Protein AF-A0AAV1EIJ4-F1 (afdb_monomer_lite)

Organism: Xyrichtys novacula (NCBI:txid13765)

Foldseek 3Di:
DDDDDDDDDDDDDPDDPPPPPDDPPPPPPPPPPPPPDPPPDPPVPPDDPDDDDLVLLVQLQVVVVVPDDLVVSCVVSVHDSVNSVCSNVVCVPPVDSDDPDDDDPDDPDDPVVVVVVVVVVVVVD

Secondary structure (DSSP, 8-state):
---------------SSSSSS-SSS--SSSSSS-----------------PPPHHHHHHHHHHHHTT--HHHHHHHHT--HHHHHHHHHHHHTTS-SSPPPPP-PPPSS-HHHHHHHHHHHHH--

pLDDT: mean 75.91, std 20.7, range [38.72, 97.12]

Structure (mmCIF, N/CA/C/O backbone):
data_AF-A0AAV1EIJ4-F1
#
_entry.id   AF-A0AAV1EIJ4-F1
#
loop_
_atom_site.group_PDB
_atom_site.id
_atom_site.type_symbol
_atom_site.label_atom_id
_atom_site.label_alt_id
_atom_site.label_comp_id
_atom_site.label_asym_id
_atom_site.label_entity_id
_atom_site.label_seq_id
_atom_site.pdbx_PDB_ins_code
_atom_site.Cartn_x
_atom_site.Cartn_y
_atom_site.Cartn_z
_atom_site.occupancy
_atom_site.B_iso_or_equiv
_atom_site.auth_seq_id
_atom_site.auth_comp_id
_atom_site.auth_asym_id
_atom_site.auth_atom_id
_atom_site.pdbx_PDB_model_num
ATOM 1 N N . MET A 1 1 ? -58.864 28.054 83.791 1.00 38.72 1 MET A N 1
ATOM 2 C CA . MET A 1 1 ? -57.775 27.966 84.789 1.00 38.72 1 MET A CA 1
ATOM 3 C C . MET A 1 1 ? -56.849 26.859 84.308 1.00 38.72 1 MET A C 1
ATOM 5 O O . MET A 1 1 ? -57.304 25.737 84.179 1.00 38.72 1 MET A O 1
ATOM 9 N N . SER A 1 2 ? -55.763 27.236 83.626 1.00 43.75 2 SER A N 1
ATOM 10 C CA . SER A 1 2 ? -54.383 27.261 84.166 1.00 43.75 2 SER A CA 1
ATOM 11 C C . SER A 1 2 ? -53.756 25.857 84.155 1.00 43.75 2 SER A C 1
ATOM 13 O O . SER A 1 2 ? -54.306 24.954 84.760 1.00 43.75 2 SER A O 1
ATOM 15 N N . GLY A 1 3 ? -52.624 25.592 83.514 1.00 44.41 3 GLY A N 1
ATOM 16 C CA . GLY A 1 3 ? -51.620 26.502 82.989 1.00 44.41 3 GLY A CA 1
ATOM 17 C C . GLY A 1 3 ? -50.603 25.772 82.111 1.00 44.41 3 GLY A C 1
ATOM 18 O O . GLY A 1 3 ? -50.631 24.553 81.958 1.00 44.41 3 GLY A O 1
ATOM 19 N N . GLN A 1 4 ? -49.749 26.583 81.498 1.00 45.78 4 GLN A N 1
ATOM 20 C CA . GLN A 1 4 ? -48.593 26.186 80.705 1.00 45.78 4 GLN A CA 1
ATOM 21 C C . GLN A 1 4 ? -47.360 25.904 81.587 1.00 45.78 4 GLN A C 1
ATOM 23 O O . GLN A 1 4 ? -47.367 26.206 82.777 1.00 45.78 4 GLN A O 1
ATOM 28 N N . ALA A 1 5 ? -46.287 25.494 80.893 1.00 47.94 5 ALA A N 1
ATOM 29 C CA . ALA A 1 5 ? -44.858 25.514 81.244 1.00 47.94 5 ALA A CA 1
ATOM 30 C C . ALA A 1 5 ? -44.344 24.210 81.885 1.00 47.94 5 ALA A C 1
ATOM 32 O O . ALA A 1 5 ? -44.718 23.851 82.991 1.00 47.94 5 ALA A O 1
ATOM 33 N N . SER A 1 6 ? -43.686 23.335 81.117 1.00 46.81 6 SER A N 1
ATOM 34 C CA . SER A 1 6 ? -42.294 23.389 80.617 1.00 46.81 6 SER A CA 1
ATOM 35 C C . SER A 1 6 ? -41.268 22.944 81.668 1.00 46.81 6 SER A C 1
ATOM 37 O O . SER A 1 6 ? -41.316 23.351 82.819 1.00 46.81 6 SER A O 1
ATOM 39 N N . VAL A 1 7 ? -40.337 22.078 81.255 1.00 51.47 7 VAL A N 1
ATOM 40 C CA . VAL A 1 7 ? -38.876 22.267 81.339 1.00 51.47 7 VAL A CA 1
ATOM 41 C C . VAL A 1 7 ? -38.176 20.944 81.005 1.00 51.47 7 VAL A C 1
ATOM 43 O O . VAL A 1 7 ? -38.525 19.857 81.453 1.00 51.47 7 VAL A O 1
ATOM 46 N N . GLN A 1 8 ? -37.182 21.095 80.140 1.00 53.16 8 GLN A N 1
ATOM 47 C CA . GLN A 1 8 ? -36.341 20.097 79.498 1.00 53.16 8 GLN A CA 1
ATOM 48 C C . GLN A 1 8 ? -35.418 19.347 80.470 1.00 53.16 8 GLN A C 1
ATOM 50 O O . GLN A 1 8 ? -34.920 19.924 81.435 1.00 53.16 8 GLN A O 1
ATOM 55 N N . LYS A 1 9 ? -35.006 18.134 80.079 1.00 48.03 9 LYS A N 1
ATOM 56 C CA . LYS A 1 9 ? -33.608 17.696 80.233 1.00 48.03 9 LYS A CA 1
ATOM 57 C C . LYS A 1 9 ? -33.248 16.645 79.183 1.00 48.03 9 LYS A C 1
ATOM 59 O O . LYS A 1 9 ? -33.555 15.467 79.305 1.00 48.03 9 LYS A O 1
ATOM 64 N N . GLN A 1 10 ? -32.562 17.107 78.142 1.00 53.66 10 GLN A N 1
ATOM 65 C CA . GLN A 1 10 ? -31.716 16.267 77.302 1.00 53.66 10 GLN A CA 1
ATOM 66 C C . GLN A 1 10 ? -30.557 15.701 78.135 1.00 53.66 10 GLN A C 1
ATOM 68 O O . GLN A 1 10 ? -30.006 16.437 78.959 1.00 53.66 10 GLN A O 1
ATOM 73 N N . LYS A 1 11 ? -30.126 14.461 77.847 1.00 48.56 11 LYS A N 1
ATOM 74 C CA . LYS A 1 11 ? -28.709 14.092 77.632 1.00 48.56 11 LYS A CA 1
ATOM 75 C C . LYS A 1 11 ? -28.526 12.583 77.388 1.00 48.56 11 LYS A C 1
ATOM 77 O O . LYS A 1 11 ? -28.804 11.795 78.278 1.00 48.56 11 LYS A O 1
ATOM 82 N N . LYS A 1 12 ? -27.858 12.298 76.255 1.00 49.00 12 LYS A N 1
ATOM 83 C CA . LYS A 1 12 ? -26.852 11.235 76.020 1.00 49.00 12 LYS A CA 1
ATOM 84 C C . LYS A 1 12 ? -27.396 9.795 75.905 1.00 49.00 12 LYS A C 1
ATOM 86 O O . LYS A 1 12 ? -28.167 9.364 76.736 1.00 49.00 12 LYS A O 1
ATOM 91 N N . THR A 1 13 ? -27.037 8.965 74.927 1.00 56.44 13 THR A N 1
ATOM 92 C CA . THR A 1 13 ? -25.990 9.023 73.895 1.00 56.44 13 THR A CA 1
ATOM 93 C C . THR A 1 13 ? -26.282 7.934 72.864 1.00 56.44 13 THR A C 1
ATOM 95 O O . THR A 1 13 ? -26.471 6.773 73.214 1.00 56.44 13 THR A O 1
ATOM 98 N N . ASN A 1 14 ? -26.256 8.322 71.592 1.00 57.00 14 ASN A N 1
ATOM 99 C CA . ASN A 1 14 ? -26.168 7.445 70.430 1.00 57.00 14 ASN A CA 1
ATOM 100 C C . ASN A 1 14 ? -24.869 6.635 70.501 1.00 57.00 14 ASN A C 1
ATOM 102 O O . ASN A 1 14 ? -23.826 7.236 70.287 1.00 57.00 14 ASN A O 1
ATOM 106 N N . HIS A 1 15 ? -24.893 5.334 70.800 1.00 53.56 15 HIS A N 1
ATOM 107 C CA . HIS A 1 15 ? -23.703 4.464 70.697 1.00 53.56 15 HIS A CA 1
ATOM 108 C C . HIS A 1 15 ? -24.074 2.986 70.454 1.00 53.56 15 HIS A C 1
ATOM 110 O O . HIS A 1 15 ? -23.484 2.082 71.030 1.00 53.56 15 HIS A O 1
ATOM 116 N N . SER A 1 16 ? -25.071 2.709 69.605 1.00 49.69 16 SER A N 1
ATOM 117 C CA . SER A 1 16 ? -25.383 1.311 69.239 1.00 49.69 16 SER A CA 1
ATOM 118 C C . SER A 1 16 ? -25.694 1.080 67.752 1.00 49.69 16 SER A C 1
ATOM 120 O O . SER A 1 16 ? -25.751 -0.059 67.314 1.00 49.69 16 SER A O 1
ATOM 122 N N . TRP A 1 17 ? -25.778 2.134 66.931 1.00 45.50 17 TRP A N 1
ATOM 123 C CA . TRP A 1 17 ? -26.131 2.016 65.504 1.00 45.50 17 TRP A CA 1
ATOM 124 C C . TRP A 1 17 ? -25.019 2.454 64.529 1.00 45.50 17 TRP A C 1
ATOM 126 O O . TRP A 1 17 ? -25.272 2.620 63.343 1.00 45.50 17 TRP A O 1
ATOM 136 N N . ILE A 1 18 ? -23.777 2.628 65.003 1.00 52.34 18 ILE A N 1
ATOM 137 C CA . ILE A 1 18 ? -22.654 3.143 64.184 1.00 52.34 18 ILE A CA 1
ATOM 138 C C . ILE A 1 18 ? -21.620 2.064 63.794 1.00 52.34 18 ILE A C 1
ATOM 140 O O . ILE A 1 18 ? -20.756 2.328 62.968 1.00 52.34 18 ILE A O 1
ATOM 144 N N . ILE A 1 19 ? -21.720 0.820 64.280 1.00 52.41 19 ILE A N 1
ATOM 145 C CA . ILE A 1 19 ? -20.670 -0.196 64.024 1.00 52.41 19 ILE A CA 1
ATOM 146 C C . ILE A 1 19 ? -21.042 -1.229 62.937 1.00 52.41 19 ILE A C 1
ATOM 148 O O . ILE A 1 19 ? -20.205 -2.033 62.556 1.00 52.41 19 ILE A O 1
ATOM 152 N N . HIS A 1 20 ? -22.234 -1.180 62.330 1.00 48.03 20 HIS A N 1
ATOM 153 C CA . HIS A 1 20 ? -22.638 -2.211 61.350 1.00 48.03 20 HIS A CA 1
ATOM 154 C C . HIS A 1 20 ? -23.056 -1.725 59.956 1.00 48.03 20 HIS A C 1
ATOM 156 O O . HIS A 1 20 ? -23.544 -2.523 59.160 1.00 48.03 20 HIS A O 1
ATOM 162 N N . PHE A 1 21 ? -22.830 -0.455 59.609 1.00 49.53 21 PHE A N 1
ATOM 163 C CA . PHE A 1 21 ? -23.237 0.064 58.296 1.00 49.53 21 PHE A CA 1
ATOM 164 C C . PHE A 1 21 ? -22.195 0.982 57.650 1.00 49.53 21 PHE A C 1
ATOM 166 O O . PHE A 1 21 ? -22.530 2.057 57.177 1.00 49.53 21 PHE A O 1
ATOM 173 N N . ASN A 1 22 ? -20.921 0.580 57.670 1.00 52.38 22 ASN A N 1
ATOM 174 C CA . ASN A 1 22 ? -19.865 1.139 56.813 1.00 52.38 22 ASN A CA 1
ATOM 175 C C . ASN A 1 22 ? -18.641 0.210 56.817 1.00 52.38 22 ASN A C 1
ATOM 177 O O . ASN A 1 22 ? -17.611 0.507 57.414 1.00 52.38 22 ASN A O 1
ATOM 181 N N . PHE A 1 23 ? -18.754 -0.946 56.166 1.00 46.47 23 PHE A N 1
ATOM 182 C CA . PHE A 1 23 ? -17.602 -1.808 55.893 1.00 46.47 23 PHE A CA 1
ATOM 183 C C . PHE A 1 23 ? -17.827 -2.573 54.591 1.00 46.47 23 PHE A C 1
ATOM 185 O O . PHE A 1 23 ? -18.028 -3.774 54.620 1.00 46.47 23 PHE A O 1
ATOM 192 N N . LEU A 1 24 ? -17.919 -1.846 53.470 1.00 47.22 24 LEU A N 1
ATOM 193 C CA . LEU A 1 24 ? -17.678 -2.331 52.094 1.00 47.22 24 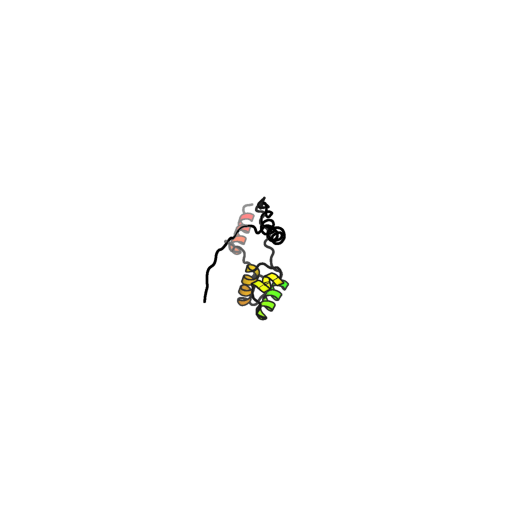LEU A CA 1
ATOM 194 C C . LEU A 1 24 ? -17.719 -1.158 51.082 1.00 47.22 24 LEU A C 1
ATOM 196 O O . LEU A 1 24 ? -18.142 -1.290 49.941 1.00 47.22 24 LEU A O 1
ATOM 200 N N . ALA A 1 25 ? -17.259 0.020 51.510 1.00 50.91 25 ALA A N 1
ATOM 201 C CA . ALA A 1 25 ? -16.960 1.162 50.646 1.00 50.91 25 ALA A CA 1
ATOM 202 C C . ALA A 1 25 ? -15.507 1.601 50.892 1.00 50.91 25 ALA A C 1
ATOM 204 O O . ALA A 1 25 ? -15.226 2.753 51.199 1.00 50.91 25 ALA A O 1
ATOM 205 N N . PHE A 1 26 ? -14.576 0.646 50.834 1.00 47.78 26 PHE A N 1
ATOM 206 C CA . PHE A 1 26 ? -13.137 0.918 50.868 1.00 47.78 26 PHE A CA 1
ATOM 207 C C . PHE A 1 26 ? -12.352 -0.167 50.116 1.00 47.78 26 PHE A C 1
ATOM 209 O O . PHE A 1 26 ? -11.353 -0.680 50.582 1.00 47.78 26 PHE A O 1
ATOM 216 N N . GLU A 1 27 ? -12.816 -0.522 48.920 1.00 46.28 27 GLU A N 1
ATOM 217 C CA . GLU A 1 27 ? -12.020 -1.249 47.917 1.00 46.28 27 GLU A CA 1
ATOM 218 C C . GLU A 1 27 ? -12.001 -0.404 46.632 1.00 46.28 27 GLU A C 1
ATOM 220 O O . GLU A 1 27 ? -12.363 -0.830 45.542 1.00 46.28 27 GLU A O 1
ATOM 225 N N . SER A 1 28 ? -11.657 0.881 46.789 1.00 53.06 28 SER A N 1
ATOM 226 C CA . SER A 1 28 ? -11.589 1.867 45.697 1.00 53.06 28 SER A CA 1
ATOM 227 C C . SER A 1 28 ? -10.157 2.319 45.375 1.00 53.06 28 SER A C 1
ATOM 229 O O . SER A 1 28 ? -9.977 3.242 44.577 1.00 53.06 28 SER A O 1
ATOM 231 N N . LEU A 1 29 ? -9.116 1.709 45.954 1.00 49.94 29 LEU A N 1
ATOM 232 C CA . LEU A 1 29 ? -7.737 2.193 45.788 1.00 49.94 29 LEU A CA 1
ATOM 233 C C . LEU A 1 29 ? -6.665 1.099 45.649 1.00 49.94 29 LEU A C 1
ATOM 235 O O . LEU A 1 29 ? -5.494 1.388 45.864 1.00 49.94 29 LEU A O 1
ATOM 239 N N . HIS A 1 30 ? -7.010 -0.117 45.208 1.00 49.56 30 HIS A N 1
ATOM 240 C CA . HIS A 1 30 ? -6.002 -1.165 44.963 1.00 49.56 30 HIS A CA 1
ATOM 241 C C . HIS A 1 30 ? -6.108 -1.911 43.620 1.00 49.56 30 HIS A C 1
ATOM 243 O O . HIS A 1 30 ? -5.711 -3.062 43.492 1.00 49.56 30 HIS A O 1
ATOM 249 N N . THR A 1 31 ? -6.529 -1.215 42.559 1.00 49.84 31 THR A N 1
ATOM 250 C CA . THR A 1 31 ? -6.212 -1.598 41.160 1.00 49.84 31 THR A CA 1
ATOM 251 C C . THR A 1 31 ? -5.532 -0.474 40.368 1.00 49.84 31 THR A C 1
ATOM 253 O O . THR A 1 31 ? -5.467 -0.513 39.143 1.00 49.84 31 THR A O 1
ATOM 256 N N . LYS A 1 32 ? -4.973 0.534 41.057 1.00 51.75 32 LYS A N 1
ATOM 257 C CA . LYS A 1 32 ? -4.201 1.633 40.439 1.00 51.75 32 LYS A CA 1
ATOM 258 C C . LYS A 1 32 ? -2.687 1.552 40.664 1.00 51.75 32 LYS A C 1
ATOM 260 O O . LYS A 1 32 ? -1.963 2.425 40.200 1.00 51.75 32 LYS A O 1
ATOM 265 N N . ILE A 1 33 ? -2.188 0.499 41.311 1.00 49.84 33 ILE A N 1
ATOM 266 C CA . ILE A 1 33 ? -0.752 0.293 41.551 1.00 49.84 33 ILE A CA 1
ATOM 267 C C . ILE A 1 33 ? -0.407 -1.161 41.219 1.00 49.84 33 ILE A C 1
ATOM 269 O O . ILE A 1 33 ? -0.279 -1.992 42.105 1.00 49.84 33 ILE A O 1
ATOM 273 N N . LEU A 1 34 ? -0.336 -1.471 39.920 1.00 48.84 34 LEU A N 1
ATOM 274 C CA . LEU A 1 34 ? 0.456 -2.573 39.341 1.00 48.84 34 LEU A CA 1
ATOM 275 C C . LEU A 1 34 ? 0.473 -2.494 37.798 1.00 48.84 34 LEU A C 1
ATOM 277 O O . LEU A 1 34 ? 0.345 -3.487 37.094 1.00 48.84 34 LEU A O 1
ATOM 281 N N . ILE A 1 35 ? 0.688 -1.296 37.246 1.00 49.53 35 ILE A N 1
ATOM 282 C CA . ILE A 1 35 ? 1.354 -1.163 35.937 1.00 49.53 35 ILE A CA 1
ATOM 283 C C . ILE A 1 35 ? 2.751 -0.624 36.246 1.00 49.53 35 ILE A C 1
ATOM 285 O O . ILE A 1 35 ? 3.104 0.521 35.984 1.00 49.53 35 ILE A O 1
ATOM 289 N N . ASN A 1 36 ? 3.498 -1.465 36.958 1.00 48.38 36 AS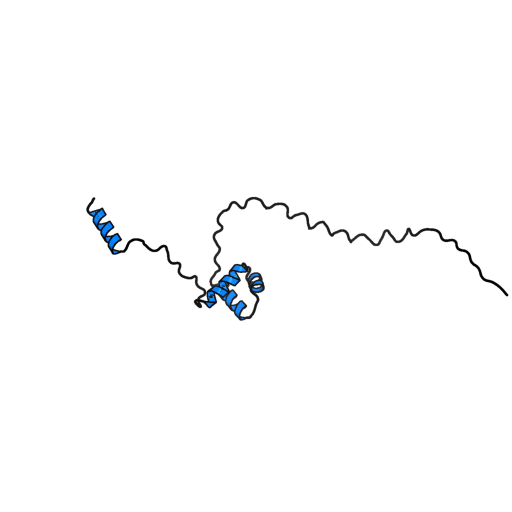N A N 1
ATOM 290 C CA . ASN A 1 36 ? 4.888 -1.264 37.311 1.00 48.38 36 ASN A CA 1
ATOM 291 C C . ASN A 1 36 ? 5.732 -1.611 36.074 1.00 48.38 36 ASN A C 1
ATOM 293 O O . ASN A 1 36 ? 5.700 -2.741 35.594 1.00 48.38 36 ASN A O 1
ATOM 297 N N . LEU A 1 37 ? 6.383 -0.588 35.516 1.00 51.44 37 LEU A N 1
ATOM 298 C CA . LEU A 1 37 ? 7.634 -0.640 34.754 1.00 51.44 37 LEU A CA 1
ATOM 299 C C . LEU A 1 37 ? 7.908 -1.932 33.956 1.00 51.44 37 LEU A C 1
ATOM 301 O O . LEU A 1 37 ? 8.872 -2.637 34.212 1.00 51.44 37 LEU A O 1
ATOM 305 N N . ASN A 1 38 ? 7.170 -2.137 32.865 1.00 53.84 38 ASN A N 1
ATOM 306 C CA . ASN A 1 38 ? 7.776 -2.686 31.644 1.00 53.84 38 ASN A CA 1
ATOM 307 C C . ASN A 1 38 ? 7.972 -1.565 30.613 1.00 53.84 38 ASN A C 1
ATOM 309 O O . ASN A 1 38 ? 7.736 -1.707 29.419 1.00 53.84 38 ASN A O 1
ATOM 313 N N . CYS A 1 39 ? 8.442 -0.421 31.112 1.00 50.00 39 CYS A N 1
ATOM 314 C CA . CYS A 1 39 ? 9.237 0.539 30.358 1.00 50.00 39 CYS A CA 1
ATOM 315 C C . CYS A 1 39 ? 10.702 0.075 30.429 1.00 50.00 39 CYS A C 1
ATOM 317 O O . CYS A 1 39 ? 11.563 0.756 30.975 1.00 50.00 39 CYS A O 1
ATOM 319 N N . VAL A 1 40 ? 10.976 -1.149 29.978 1.00 48.91 40 VAL A N 1
ATOM 320 C CA . VAL A 1 40 ? 12.317 -1.733 30.008 1.00 48.91 40 VAL A CA 1
ATOM 321 C C . VAL A 1 40 ? 12.560 -2.360 28.643 1.00 48.91 40 VAL A C 1
ATOM 323 O O . VAL A 1 40 ? 12.006 -3.395 28.295 1.00 48.91 40 VAL A O 1
ATOM 326 N N . GLN A 1 41 ? 13.395 -1.661 27.872 1.00 49.22 41 GLN A N 1
ATOM 327 C CA . GLN A 1 41 ? 14.093 -2.147 26.683 1.00 49.22 41 GLN A CA 1
ATOM 328 C C . GLN A 1 41 ? 13.248 -2.345 25.416 1.00 49.22 41 GLN A C 1
ATOM 330 O O . GLN A 1 41 ? 13.245 -3.412 24.802 1.00 49.22 41 GLN A O 1
ATOM 335 N N . THR A 1 42 ? 12.697 -1.257 24.871 1.00 51.28 42 THR A N 1
ATOM 336 C CA . THR A 1 42 ? 12.618 -1.166 23.405 1.00 51.28 42 THR A CA 1
ATOM 337 C C . THR A 1 42 ? 14.026 -0.911 22.871 1.00 51.28 42 THR A C 1
ATOM 339 O O . THR A 1 42 ? 14.386 0.212 22.522 1.00 51.28 42 THR A O 1
ATOM 342 N N . THR A 1 43 ? 14.860 -1.952 22.812 1.00 54.72 43 THR A N 1
ATOM 343 C CA . THR A 1 43 ? 15.947 -1.941 21.832 1.00 54.72 43 THR A CA 1
ATOM 344 C C . THR A 1 43 ? 15.268 -1.725 20.484 1.00 54.72 43 THR A C 1
ATOM 346 O O . THR A 1 43 ? 14.337 -2.449 20.128 1.00 54.72 43 THR A O 1
ATOM 349 N N . ALA A 1 44 ? 15.625 -0.650 19.782 1.00 55.56 44 ALA A N 1
ATOM 350 C CA . ALA A 1 44 ? 15.002 -0.260 18.524 1.00 55.56 44 ALA A CA 1
ATOM 351 C C . ALA A 1 44 ? 15.393 -1.242 17.405 1.00 55.56 44 ALA A C 1
ATOM 353 O O . ALA A 1 44 ? 16.050 -0.896 16.429 1.00 55.56 44 ALA A O 1
ATOM 354 N N . LYS A 1 45 ? 14.985 -2.505 17.529 1.00 55.03 45 LYS A N 1
ATOM 355 C CA . LYS A 1 45 ? 14.908 -3.428 16.411 1.00 55.03 45 LYS A CA 1
ATOM 356 C C . LYS A 1 45 ? 13.792 -2.877 15.543 1.00 55.03 45 LYS A C 1
ATOM 358 O O . LYS A 1 45 ? 12.636 -2.922 15.955 1.00 55.03 45 LYS A O 1
ATOM 363 N N . MET A 1 46 ? 14.126 -2.301 14.385 1.00 57.59 46 MET A N 1
ATOM 364 C CA . MET A 1 46 ? 13.119 -1.854 13.423 1.00 57.59 46 MET A CA 1
ATOM 365 C C . MET A 1 46 ? 12.155 -3.013 13.163 1.00 57.59 46 MET A C 1
ATOM 367 O O . MET A 1 46 ? 12.482 -3.964 12.447 1.00 57.59 46 MET A O 1
ATOM 371 N N . ALA A 1 47 ? 10.981 -2.963 13.792 1.00 63.72 47 ALA A N 1
ATOM 372 C CA . ALA A 1 47 ? 9.962 -3.969 13.601 1.00 63.72 47 ALA A CA 1
ATOM 373 C C . ALA A 1 47 ? 9.599 -3.942 12.118 1.00 63.72 47 ALA A C 1
ATOM 375 O O . ALA A 1 47 ? 9.291 -2.882 11.559 1.00 63.72 47 ALA A O 1
ATOM 376 N N . ARG A 1 48 ? 9.686 -5.099 11.455 1.00 68.12 48 ARG A N 1
ATOM 377 C CA . ARG A 1 48 ? 9.271 -5.206 10.055 1.00 68.12 48 ARG A CA 1
ATOM 378 C C . ARG A 1 48 ? 7.823 -4.737 10.001 1.00 68.12 48 ARG A C 1
ATOM 380 O O . ARG A 1 48 ? 6.978 -5.278 10.713 1.00 68.12 48 ARG A O 1
ATOM 387 N N . LYS A 1 49 ? 7.544 -3.702 9.205 1.00 71.88 49 LYS A N 1
ATOM 388 C CA . LYS A 1 49 ? 6.186 -3.172 9.061 1.00 71.88 49 LYS A CA 1
ATOM 389 C C . LYS A 1 49 ? 5.311 -4.298 8.510 1.00 71.88 49 LYS A C 1
ATOM 391 O O . LYS A 1 49 ? 5.464 -4.674 7.351 1.00 71.88 49 LYS A O 1
ATOM 396 N N . LYS A 1 50 ? 4.442 -4.866 9.352 1.00 80.19 50 LYS A N 1
ATOM 397 C CA . LYS A 1 50 ? 3.501 -5.907 8.938 1.00 80.19 50 LYS A CA 1
ATOM 398 C C . LYS A 1 50 ? 2.492 -5.268 7.993 1.00 80.19 50 LYS A C 1
ATOM 400 O O . LYS A 1 50 ? 1.754 -4.364 8.376 1.00 80.19 50 LYS A O 1
ATOM 405 N N . GLN A 1 51 ? 2.520 -5.703 6.744 1.00 86.25 51 GLN A N 1
ATOM 406 C CA . GLN A 1 51 ? 1.593 -5.238 5.731 1.00 86.25 51 GLN A CA 1
ATOM 407 C C . GLN A 1 51 ? 0.232 -5.919 5.917 1.00 86.25 51 GLN A C 1
ATOM 409 O O . GLN A 1 51 ? 0.170 -7.082 6.319 1.00 86.25 51 GLN A O 1
ATOM 414 N N . LEU A 1 52 ? -0.853 -5.194 5.634 1.00 90.69 52 LEU A N 1
ATOM 415 C CA . LEU A 1 52 ? -2.194 -5.776 5.591 1.00 90.69 52 LEU A CA 1
ATOM 416 C C . LEU A 1 52 ? -2.310 -6.708 4.384 1.00 90.69 52 LEU A C 1
ATOM 418 O O . LEU A 1 52 ? -1.885 -6.338 3.283 1.00 90.69 52 LEU A O 1
ATOM 422 N N . SER A 1 53 ? -2.892 -7.891 4.584 1.00 92.31 53 SER A N 1
ATOM 423 C CA . SER A 1 53 ? -3.181 -8.794 3.473 1.00 92.31 53 SER A CA 1
ATOM 424 C C . SER A 1 53 ? -4.259 -8.191 2.570 1.00 92.31 53 SER A C 1
ATOM 426 O O . SER A 1 53 ? -5.019 -7.301 2.968 1.00 92.31 53 SER A O 1
ATOM 428 N N . LYS A 1 54 ? -4.317 -8.665 1.324 1.00 92.00 54 LYS A N 1
ATOM 429 C CA . LYS A 1 54 ? -5.317 -8.214 0.352 1.00 92.00 54 LYS A CA 1
ATOM 430 C C . LYS A 1 54 ? -6.740 -8.480 0.850 1.00 92.00 54 LYS A C 1
ATOM 432 O O . LYS A 1 54 ? -7.585 -7.598 0.760 1.00 92.00 54 LYS A O 1
ATOM 437 N N . GLU A 1 55 ? -6.965 -9.644 1.452 1.00 93.94 55 GLU A N 1
ATOM 438 C CA . GLU A 1 55 ? -8.246 -10.045 2.042 1.00 93.94 55 GLU A CA 1
ATOM 439 C C . GLU A 1 55 ? -8.714 -9.059 3.116 1.00 93.94 55 GLU A C 1
ATOM 441 O O . GLU A 1 55 ? -9.842 -8.574 3.058 1.00 93.94 55 GLU A O 1
ATOM 446 N N . THR A 1 56 ? -7.832 -8.671 4.046 1.00 94.25 56 THR A N 1
ATOM 447 C CA . THR A 1 56 ? -8.194 -7.714 5.100 1.00 94.25 56 THR A CA 1
ATOM 448 C C . THR A 1 56 ? -8.536 -6.341 4.519 1.00 94.25 56 THR A C 1
ATOM 450 O O . THR A 1 56 ? -9.447 -5.679 5.004 1.00 94.25 56 THR A O 1
ATOM 453 N N . LYS A 1 57 ? -7.854 -5.903 3.450 1.00 94.12 57 LYS A N 1
ATOM 454 C CA . LYS A 1 57 ? -8.182 -4.641 2.761 1.00 94.12 57 LYS A CA 1
ATOM 455 C C . LYS A 1 57 ? -9.561 -4.686 2.094 1.00 94.12 57 LYS A C 1
ATOM 457 O O . LYS A 1 57 ? -10.289 -3.698 2.152 1.00 94.12 57 LYS A O 1
ATOM 462 N N . VAL A 1 58 ? -9.926 -5.821 1.492 1.00 94.44 58 VAL A N 1
ATOM 463 C CA . VAL A 1 58 ? -11.259 -6.030 0.900 1.00 94.44 58 VAL A CA 1
ATOM 464 C C . VAL A 1 58 ? -12.337 -6.002 1.983 1.00 94.44 58 VAL A C 1
ATOM 466 O O . VAL A 1 58 ? -13.343 -5.313 1.823 1.00 94.44 58 VAL A O 1
ATOM 469 N N . GLN A 1 59 ? -12.105 -6.670 3.117 1.00 96.00 59 GLN A N 1
ATOM 470 C CA . GLN A 1 59 ? -13.017 -6.638 4.265 1.00 96.00 59 GLN A CA 1
ATOM 471 C C . GLN A 1 59 ? -13.204 -5.215 4.803 1.00 96.00 59 GLN A C 1
ATOM 473 O O . GLN A 1 59 ? -14.337 -4.782 4.981 1.00 96.00 59 GLN A O 1
ATOM 478 N N . ILE A 1 60 ? -12.115 -4.454 4.977 1.00 95.88 60 ILE A N 1
ATOM 479 C CA . ILE A 1 60 ? -12.177 -3.036 5.375 1.00 95.88 60 ILE A CA 1
ATOM 480 C C . ILE A 1 60 ? -13.066 -2.241 4.414 1.00 95.88 60 ILE A C 1
ATOM 482 O O . ILE A 1 60 ? -13.926 -1.481 4.852 1.00 95.88 60 ILE A O 1
ATOM 486 N N . CYS A 1 61 ? -12.874 -2.417 3.105 1.00 93.94 61 CYS A N 1
ATOM 487 C CA . CYS A 1 61 ? -13.639 -1.679 2.106 1.00 93.94 61 CYS A CA 1
ATOM 488 C C . CYS A 1 61 ? -15.124 -2.065 2.105 1.00 93.94 61 CYS A C 1
ATOM 490 O O . CYS A 1 61 ? -15.974 -1.205 1.894 1.00 93.94 61 CYS A O 1
ATOM 492 N N . THR A 1 62 ? -15.429 -3.339 2.346 1.00 95.19 62 THR A N 1
ATOM 493 C CA . THR A 1 62 ? -16.803 -3.855 2.413 1.00 95.19 62 THR A CA 1
ATOM 494 C C . THR A 1 62 ? -17.522 -3.288 3.636 1.00 95.19 62 THR A C 1
ATOM 496 O O . THR A 1 62 ? -18.536 -2.616 3.485 1.00 95.19 62 THR A O 1
ATOM 499 N N . LEU A 1 63 ? -16.911 -3.399 4.820 1.00 96.06 63 LEU A N 1
ATOM 500 C CA . LEU A 1 63 ? -17.460 -2.848 6.063 1.00 96.06 63 LEU A CA 1
ATOM 501 C C . LEU A 1 63 ? -17.627 -1.325 6.007 1.00 96.06 63 LEU A C 1
ATOM 503 O O . LEU A 1 63 ? -18.547 -0.779 6.612 1.00 96.06 63 LEU A O 1
ATOM 507 N N . LYS A 1 64 ? -16.747 -0.621 5.282 1.00 95.50 64 LYS A N 1
ATOM 508 C CA . LYS A 1 64 ? -16.874 0.826 5.082 1.00 95.50 64 LYS A CA 1
ATOM 509 C C . LYS A 1 64 ? -18.058 1.181 4.180 1.00 95.50 64 LYS A C 1
ATOM 511 O O . LYS A 1 64 ? -18.732 2.170 4.453 1.00 95.50 64 LYS A O 1
ATOM 516 N N . LYS A 1 65 ? -18.325 0.383 3.138 1.00 94.00 65 LYS A N 1
ATOM 517 C CA . LYS A 1 65 ? -19.502 0.543 2.263 1.00 94.00 65 LYS A CA 1
ATOM 518 C C . LYS A 1 65 ? -20.813 0.268 2.999 1.00 94.00 65 LYS A C 1
ATOM 520 O O . LYS A 1 65 ? -21.808 0.912 2.699 1.00 94.00 65 LYS A O 1
ATOM 525 N N . GLU A 1 66 ? -20.792 -0.625 3.982 1.00 95.62 66 GLU A N 1
ATOM 526 C CA . GLU A 1 66 ? -21.922 -0.893 4.885 1.00 95.62 66 GLU A CA 1
ATOM 527 C C . GLU A 1 66 ? -22.194 0.252 5.880 1.00 95.62 66 GLU A C 1
ATOM 529 O O . GLU A 1 66 ? -23.213 0.241 6.561 1.00 95.62 66 GLU A O 1
ATOM 534 N N . GLY A 1 67 ? -21.311 1.256 5.963 1.00 96.19 67 GLY A N 1
ATOM 535 C CA . GLY A 1 67 ? -21.502 2.439 6.807 1.00 96.19 67 GLY A CA 1
ATOM 536 C C . GLY A 1 67 ? -20.852 2.364 8.190 1.00 96.19 67 GLY A C 1
ATOM 537 O O . GLY A 1 67 ? -21.008 3.297 8.975 1.00 96.19 67 GLY A O 1
ATOM 538 N N . ASN A 1 68 ? -20.079 1.315 8.489 1.00 96.25 68 ASN A N 1
ATOM 539 C CA . ASN A 1 68 ? -19.374 1.208 9.768 1.00 96.25 68 ASN A CA 1
ATOM 540 C C . ASN A 1 68 ? -18.323 2.321 9.939 1.00 96.25 68 ASN A C 1
ATOM 542 O O . ASN A 1 68 ? -17.671 2.769 8.981 1.00 96.25 68 ASN A O 1
ATOM 546 N N . THR A 1 69 ? -18.101 2.743 11.186 1.00 96.88 69 THR A N 1
ATOM 547 C CA . THR A 1 69 ? -17.053 3.722 11.498 1.00 96.88 69 THR A CA 1
ATOM 548 C C . THR A 1 69 ? -15.661 3.084 11.425 1.00 96.88 69 THR A C 1
ATOM 550 O O . THR A 1 69 ? -15.477 1.891 11.667 1.00 96.88 69 THR A O 1
ATOM 553 N N . GLU A 1 70 ? -14.626 3.878 11.127 1.00 95.56 70 GLU A N 1
ATOM 554 C CA . GLU A 1 70 ? -13.247 3.361 11.024 1.00 95.56 70 GLU A CA 1
ATOM 555 C C . GLU A 1 70 ? -12.766 2.708 12.334 1.00 95.56 70 GLU A C 1
ATOM 557 O O . GLU A 1 70 ? -12.026 1.722 12.313 1.00 95.56 70 GLU A O 1
ATOM 562 N N . GLY A 1 71 ? -13.230 3.222 13.479 1.00 96.56 71 GLY A N 1
ATOM 563 C CA . GLY A 1 71 ? -12.918 2.678 14.799 1.00 96.56 71 GLY A CA 1
ATOM 564 C C . GLY A 1 71 ? -13.556 1.312 15.064 1.00 96.56 71 GLY A C 1
ATOM 565 O O . GLY A 1 71 ? -12.901 0.439 15.636 1.00 96.56 71 GLY A O 1
ATOM 566 N N . GLU A 1 72 ? -14.801 1.100 14.638 1.00 96.50 72 GLU A N 1
ATOM 567 C CA . GLU A 1 72 ? -15.486 -0.197 14.746 1.00 96.50 72 GLU A CA 1
ATOM 568 C C . GLU A 1 72 ? -14.827 -1.241 13.847 1.00 96.50 72 GLU A C 1
ATOM 570 O O . GLU A 1 72 ? -14.515 -2.340 14.306 1.00 96.50 72 GLU A O 1
ATOM 575 N N . ILE A 1 73 ? -14.499 -0.863 12.608 1.00 97.12 73 ILE A N 1
ATOM 576 C CA . ILE A 1 73 ? -13.784 -1.721 11.653 1.00 97.12 73 ILE A CA 1
ATOM 577 C C . ILE A 1 73 ? -12.431 -2.158 12.227 1.00 97.12 73 ILE A C 1
ATOM 579 O O . ILE A 1 73 ? -12.066 -3.334 12.158 1.00 97.12 73 ILE A O 1
ATOM 583 N N . ALA A 1 74 ? -11.691 -1.225 12.830 1.00 96.19 74 ALA A N 1
ATOM 584 C CA . ALA A 1 74 ? -10.401 -1.505 13.451 1.00 96.19 74 ALA A CA 1
ATOM 585 C C . ALA A 1 74 ? -10.509 -2.527 14.594 1.00 96.19 74 ALA A C 1
ATOM 587 O O . ALA A 1 74 ? -9.700 -3.455 14.669 1.00 96.19 74 ALA A O 1
ATOM 588 N N . LYS A 1 75 ? -11.528 -2.389 15.455 1.00 96.50 75 LYS A N 1
ATOM 589 C CA . LYS A 1 75 ? -11.800 -3.329 16.554 1.00 96.50 75 LYS A CA 1
ATOM 590 C C . LYS A 1 75 ? -12.207 -4.706 16.029 1.00 96.50 75 LYS A C 1
ATOM 592 O O . LYS A 1 75 ? -11.673 -5.707 16.499 1.00 96.50 75 LYS A O 1
ATOM 597 N N . HIS A 1 76 ? -13.090 -4.748 15.033 1.00 95.50 76 HIS A N 1
ATOM 598 C CA . HIS A 1 76 ? -13.594 -5.984 14.438 1.00 95.50 76 HIS A CA 1
ATOM 599 C C . HIS A 1 76 ? -12.478 -6.799 13.766 1.00 95.50 76 HIS A C 1
ATOM 601 O O . HIS A 1 76 ? -12.311 -7.987 14.033 1.00 95.50 76 HIS A O 1
ATOM 607 N N . LEU A 1 77 ? -11.653 -6.145 12.943 1.00 94.88 77 LEU A N 1
ATOM 608 C CA . LEU A 1 77 ? -10.583 -6.794 12.177 1.00 94.88 77 LEU A CA 1
ATOM 609 C C . LEU A 1 77 ? -9.234 -6.847 12.919 1.00 94.88 77 LEU A C 1
ATOM 611 O O . LEU A 1 77 ? -8.245 -7.316 12.357 1.00 94.88 77 LEU A O 1
ATOM 615 N N . LYS A 1 78 ? -9.173 -6.370 14.173 1.00 94.38 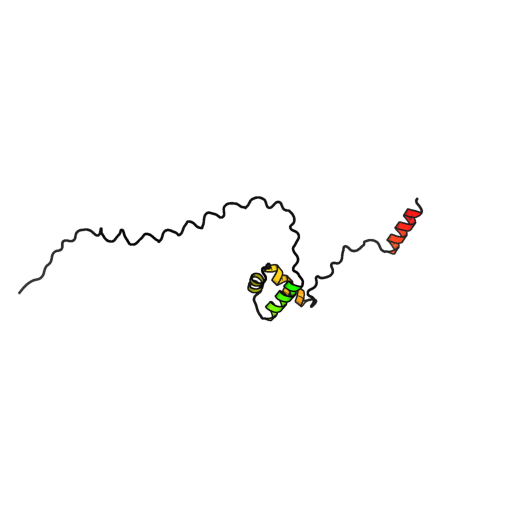78 LYS A N 1
ATOM 616 C CA . LYS A 1 78 ? -7.952 -6.288 15.002 1.00 94.38 78 LYS A CA 1
ATOM 617 C C . LYS A 1 78 ? -6.783 -5.608 14.275 1.00 94.38 78 LYS A C 1
ATOM 619 O O . LYS A 1 78 ? -5.628 -6.031 14.363 1.00 94.38 78 LYS A O 1
AT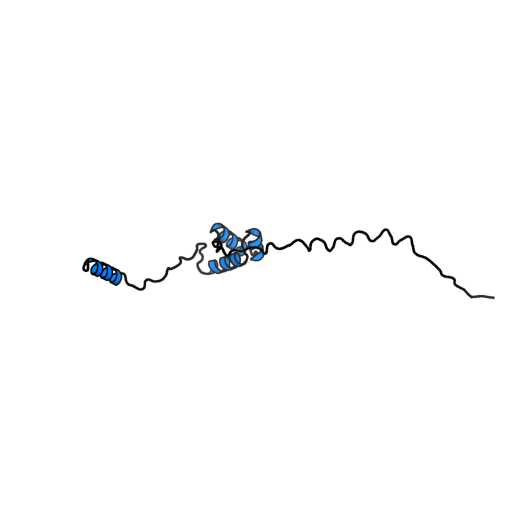OM 624 N N . VAL A 1 79 ? -7.087 -4.541 13.544 1.00 92.62 79 VAL A N 1
ATOM 625 C CA . VAL A 1 79 ? -6.123 -3.736 12.783 1.00 92.62 79 VAL A CA 1
ATOM 626 C C . VAL A 1 79 ? -6.001 -2.345 13.379 1.00 92.62 79 VAL A C 1
ATOM 628 O O . VAL A 1 79 ? -6.884 -1.846 14.069 1.00 92.62 79 VAL A O 1
ATOM 631 N N . PHE A 1 80 ? -4.873 -1.695 13.117 1.00 92.00 80 PHE A N 1
ATOM 632 C CA . PHE A 1 80 ? -4.634 -0.352 13.619 1.00 92.00 80 PHE A CA 1
ATOM 633 C C . PHE A 1 80 ? -5.521 0.676 12.902 1.00 92.00 80 PHE A C 1
ATOM 635 O O . PHE A 1 80 ? -5.625 0.644 11.676 1.00 92.00 80 PHE A O 1
ATOM 642 N N . ASN A 1 81 ? -6.080 1.637 13.645 1.00 93.75 81 ASN A N 1
ATOM 643 C CA . ASN A 1 81 ? -7.030 2.626 13.117 1.00 93.75 81 ASN A CA 1
ATOM 644 C C . ASN A 1 81 ? -6.454 3.424 11.926 1.00 93.75 81 ASN A C 1
ATOM 646 O O . ASN A 1 81 ? -7.056 3.471 10.857 1.00 93.75 81 ASN A O 1
ATOM 650 N N . LYS A 1 82 ? -5.202 3.913 12.019 1.00 93.44 82 LYS A N 1
ATOM 651 C CA . LYS A 1 82 ? -4.554 4.578 10.864 1.00 93.44 82 LYS A CA 1
ATOM 652 C C . LYS A 1 82 ? -4.438 3.654 9.643 1.00 93.44 82 LYS A C 1
ATOM 654 O O . LYS A 1 82 ? -4.471 4.131 8.516 1.00 93.44 82 LYS A O 1
ATOM 659 N N . GLY A 1 83 ? -4.288 2.344 9.851 1.00 92.44 83 GLY A N 1
ATOM 660 C CA . GLY A 1 83 ? -4.251 1.360 8.770 1.00 92.44 83 GLY A CA 1
ATOM 661 C C . GLY A 1 83 ? -5.575 1.281 8.012 1.00 92.44 83 GLY A C 1
ATOM 662 O O . GLY A 1 83 ? -5.555 1.212 6.786 1.00 92.44 83 GLY A O 1
ATOM 663 N N . VAL A 1 84 ? -6.703 1.363 8.723 1.00 94.88 84 VAL A N 1
ATOM 664 C CA . VAL A 1 84 ? -8.048 1.441 8.132 1.00 94.88 84 VAL A CA 1
ATOM 665 C C . VAL A 1 84 ? -8.192 2.731 7.329 1.00 94.88 84 VAL A C 1
ATOM 667 O O . VAL A 1 84 ? -8.425 2.662 6.124 1.00 94.88 84 VAL A O 1
ATOM 670 N N . HIS A 1 85 ? -7.926 3.880 7.956 1.00 94.50 85 HIS A N 1
ATOM 671 C CA . HIS A 1 85 ? -8.011 5.197 7.321 1.00 94.50 85 HIS A CA 1
ATOM 672 C C . HIS A 1 85 ? -7.221 5.276 6.002 1.00 94.50 85 HIS A C 1
ATOM 674 O O . HIS A 1 85 ? -7.761 5.599 4.944 1.00 94.50 85 HIS A O 1
ATOM 680 N N . TYR A 1 86 ? -5.933 4.907 6.032 1.00 92.81 86 TYR A N 1
ATOM 681 C CA . TYR A 1 86 ? -5.089 4.931 4.834 1.00 92.81 86 TYR A CA 1
ATOM 682 C C . TYR A 1 86 ? -5.494 3.896 3.784 1.00 92.81 86 TYR A C 1
ATOM 684 O O . TYR A 1 86 ? -5.161 4.079 2.615 1.00 92.81 86 TYR A O 1
ATOM 692 N N . THR A 1 87 ? -6.157 2.805 4.171 1.00 92.88 87 THR A N 1
ATOM 693 C CA . THR A 1 87 ? -6.657 1.807 3.218 1.00 92.88 87 THR A CA 1
ATOM 694 C C . THR A 1 87 ? -7.865 2.348 2.467 1.00 92.88 87 THR A C 1
ATOM 696 O O . THR A 1 87 ? -7.873 2.276 1.243 1.00 92.88 87 THR A O 1
ATOM 699 N N . VAL A 1 88 ? -8.827 2.946 3.177 1.00 93.12 88 VAL A N 1
ATOM 700 C CA . VAL A 1 88 ? -10.016 3.571 2.576 1.00 93.12 88 VAL A CA 1
ATOM 701 C C . VAL A 1 88 ? -9.597 4.675 1.607 1.00 93.12 88 VAL A C 1
ATOM 703 O O . VAL A 1 88 ? -9.859 4.562 0.412 1.00 93.12 88 VAL A O 1
ATOM 706 N N . LYS A 1 89 ? -8.811 5.650 2.088 1.00 92.00 89 LYS A N 1
ATOM 707 C CA . LYS A 1 89 ? -8.299 6.754 1.261 1.00 92.00 89 LYS A CA 1
ATOM 708 C C . LYS A 1 89 ? -7.546 6.263 0.022 1.00 92.00 89 LYS A C 1
ATOM 710 O O . LYS A 1 89 ? -7.640 6.843 -1.050 1.00 92.00 89 LYS A O 1
ATOM 715 N N . ARG A 1 90 ? -6.768 5.183 0.163 1.00 88.38 90 ARG A N 1
ATOM 716 C CA . ARG A 1 90 ? -5.986 4.630 -0.947 1.00 88.38 90 ARG A CA 1
ATOM 717 C C . ARG A 1 90 ? -6.852 3.952 -1.995 1.00 88.38 90 ARG A C 1
ATOM 719 O O . ARG A 1 90 ? -6.403 3.919 -3.123 1.00 88.38 90 ARG A O 1
ATOM 726 N N . ILE A 1 91 ? -7.995 3.361 -1.658 1.00 87.94 91 ILE A N 1
ATOM 727 C CA . ILE A 1 91 ? -8.830 2.639 -2.634 1.00 87.94 91 ILE A CA 1
ATOM 728 C C . ILE A 1 91 ? -9.616 3.615 -3.516 1.00 87.94 91 ILE A C 1
ATOM 730 O O . ILE A 1 91 ? -9.822 3.323 -4.692 1.00 87.94 91 ILE A O 1
ATOM 734 N N . GLU A 1 92 ? -9.988 4.777 -2.976 1.00 82.88 92 GLU A N 1
ATOM 735 C CA . GLU A 1 92 ? -10.719 5.828 -3.699 1.00 82.88 92 GLU A CA 1
ATOM 736 C C . GLU A 1 92 ? -9.968 6.338 -4.943 1.00 82.88 92 GLU A C 1
ATOM 738 O O . GLU A 1 92 ? -10.598 6.695 -5.931 1.00 82.88 92 GLU A O 1
ATOM 743 N N . GLU A 1 93 ? -8.630 6.326 -4.933 1.00 76.75 93 GLU A N 1
ATOM 744 C CA . GLU A 1 93 ? -7.803 6.863 -6.025 1.00 76.75 93 GLU A CA 1
ATOM 745 C C . GLU A 1 93 ? -7.608 5.890 -7.225 1.00 76.75 93 GLU A C 1
ATOM 747 O O . GLU A 1 93 ? -7.892 6.277 -8.357 1.00 76.75 93 GLU A O 1
ATOM 752 N N . PRO A 1 94 ? -7.103 4.644 -7.062 1.00 77.31 94 PRO A N 1
ATOM 753 C CA . PRO A 1 94 ? -6.783 3.728 -8.154 1.00 77.31 94 PRO A CA 1
ATOM 754 C C . PRO A 1 94 ? -7.801 2.588 -8.338 1.00 77.31 94 PRO A C 1
ATOM 756 O O . PRO A 1 94 ? -7.633 1.795 -9.261 1.00 77.31 94 PRO A O 1
ATOM 759 N N . GLY A 1 95 ? -8.774 2.413 -7.431 1.00 77.75 95 GLY A N 1
ATOM 760 C CA . GLY A 1 95 ? -9.755 1.317 -7.478 1.00 77.75 95 GLY A CA 1
ATOM 761 C C . GLY A 1 95 ? -9.189 -0.100 -7.274 1.00 77.75 95 GLY A C 1
ATOM 762 O O . GLY A 1 95 ? -9.904 -1.079 -7.470 1.00 77.75 95 GLY A O 1
ATOM 763 N N . SER A 1 96 ? -7.916 -0.237 -6.883 1.00 86.00 96 SER A N 1
ATOM 764 C CA . SER A 1 96 ? -7.253 -1.529 -6.650 1.00 86.00 96 SER A CA 1
ATOM 765 C C . SER A 1 96 ? -6.904 -1.746 -5.175 1.00 86.00 96 SER A C 1
ATOM 767 O O . SER A 1 96 ? -6.480 -0.825 -4.477 1.00 86.00 96 SER A O 1
ATOM 769 N N . TYR A 1 97 ? -7.031 -2.995 -4.715 1.00 88.69 97 TYR A N 1
ATOM 770 C CA . TYR A 1 97 ? -6.634 -3.433 -3.368 1.00 88.69 97 TYR A CA 1
ATOM 771 C C . TYR A 1 97 ? -5.142 -3.796 -3.267 1.00 88.69 97 TYR A C 1
ATOM 773 O O . TYR A 1 97 ? -4.610 -3.998 -2.166 1.00 88.69 97 TYR A O 1
ATOM 781 N N . ASP A 1 98 ? -4.461 -3.890 -4.410 1.00 88.06 98 ASP A N 1
ATOM 782 C CA . ASP A 1 98 ? -3.038 -4.188 -4.470 1.00 88.06 98 ASP A CA 1
ATOM 783 C C . ASP A 1 98 ? -2.192 -2.961 -4.123 1.00 88.06 98 ASP A C 1
ATOM 785 O O . ASP A 1 98 ? -2.601 -1.804 -4.235 1.00 88.06 98 ASP A O 1
ATOM 789 N N . ASP A 1 99 ? -0.974 -3.217 -3.656 1.00 84.50 99 ASP A N 1
ATOM 790 C CA . ASP A 1 99 ? -0.025 -2.143 -3.409 1.00 84.50 99 ASP A CA 1
ATOM 791 C C . ASP A 1 99 ? 0.430 -1.508 -4.725 1.00 84.50 99 ASP A C 1
ATOM 793 O O . ASP A 1 99 ? 0.748 -2.189 -5.702 1.00 84.50 99 ASP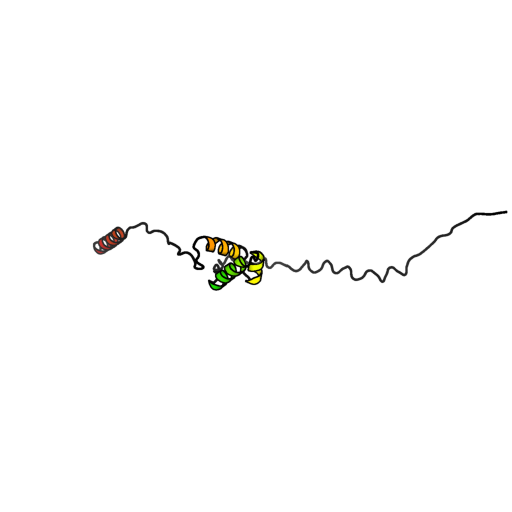 A O 1
ATOM 797 N N . ARG A 1 100 ? 0.553 -0.177 -4.726 1.00 85.25 100 ARG A N 1
ATOM 798 C CA . ARG A 1 100 ? 1.109 0.540 -5.872 1.00 85.25 100 ARG A CA 1
ATOM 799 C C . ARG A 1 100 ? 2.539 0.076 -6.124 1.00 85.25 100 ARG A C 1
ATOM 801 O O . ARG A 1 100 ? 3.371 0.062 -5.211 1.00 85.25 100 ARG A O 1
ATOM 808 N N . LYS A 1 101 ? 2.845 -0.205 -7.392 1.00 88.44 101 LYS A N 1
ATOM 809 C CA . LYS A 1 101 ? 4.211 -0.484 -7.832 1.00 88.44 101 LYS A CA 1
ATOM 810 C C . LYS A 1 101 ? 5.127 0.665 -7.407 1.00 88.44 101 LYS A C 1
ATOM 812 O O . LYS A 1 101 ? 4.957 1.808 -7.836 1.00 88.44 101 LYS A O 1
ATOM 817 N N . ARG A 1 102 ? 6.100 0.358 -6.549 1.00 89.62 102 ARG A N 1
ATOM 818 C CA . ARG A 1 102 ? 7.150 1.306 -6.171 1.00 89.62 102 ARG A CA 1
ATOM 819 C C . ARG A 1 102 ? 8.094 1.450 -7.360 1.00 89.62 102 ARG A C 1
ATOM 821 O O . ARG A 1 102 ? 8.563 0.449 -7.897 1.00 89.62 102 ARG A O 1
ATOM 828 N N . HIS A 1 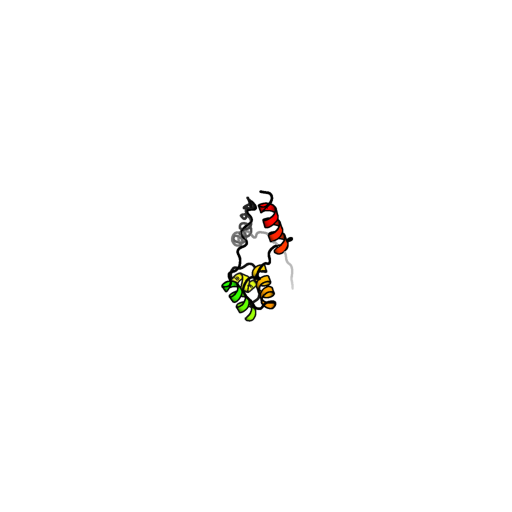103 ? 8.356 2.679 -7.783 1.00 89.69 103 HIS A N 1
ATOM 829 C CA . HIS A 1 103 ? 9.464 2.942 -8.691 1.00 89.69 103 HIS A CA 1
ATOM 830 C C . HIS A 1 103 ? 10.737 3.070 -7.854 1.00 89.69 103 HIS A C 1
ATOM 832 O O . HIS A 1 103 ? 10.737 3.701 -6.798 1.00 89.69 103 HIS A O 1
ATOM 838 N N . GLY A 1 104 ? 11.805 2.412 -8.299 1.00 92.81 104 GLY A N 1
ATOM 839 C CA . GLY A 1 104 ? 13.117 2.567 -7.683 1.00 92.81 104 GLY A CA 1
ATOM 840 C C . GLY A 1 104 ? 13.727 3.931 -8.000 1.00 92.81 104 GLY A C 1
ATOM 841 O O . GLY A 1 104 ? 13.165 4.738 -8.746 1.00 92.81 104 GLY A O 1
ATOM 842 N N . ARG A 1 105 ? 14.928 4.162 -7.467 1.00 94.06 105 ARG A N 1
ATOM 843 C CA . ARG A 1 105 ? 15.752 5.309 -7.852 1.00 94.06 105 ARG A CA 1
ATOM 844 C C . ARG A 1 105 ? 15.979 5.278 -9.367 1.00 94.06 105 ARG A C 1
ATOM 846 O O . ARG A 1 105 ? 16.386 4.248 -9.908 1.00 94.06 105 ARG A O 1
ATOM 853 N N . LYS A 1 106 ? 15.706 6.396 -10.047 1.00 92.12 106 LYS A N 1
ATOM 854 C CA . LYS A 1 106 ? 16.000 6.528 -11.480 1.00 92.12 106 LYS A CA 1
ATOM 855 C C . LYS A 1 106 ? 17.498 6.325 -11.710 1.00 92.12 106 LYS A C 1
ATOM 857 O O . LYS A 1 106 ? 18.315 6.771 -10.902 1.00 92.12 106 LYS A O 1
ATOM 862 N N . ARG A 1 107 ? 17.849 5.642 -12.800 1.00 92.62 107 ARG A N 1
ATOM 863 C CA . ARG A 1 107 ? 19.248 5.526 -13.220 1.00 92.62 107 ARG A CA 1
ATOM 864 C C . ARG A 1 107 ? 19.743 6.885 -13.695 1.00 92.62 107 ARG A C 1
ATOM 866 O O . ARG A 1 107 ? 18.989 7.616 -14.331 1.00 92.62 107 ARG A O 1
ATOM 873 N N . VAL A 1 108 ? 20.981 7.201 -13.333 1.00 94.44 108 VAL A N 1
ATOM 874 C CA . VAL A 1 108 ? 21.655 8.433 -13.756 1.00 94.44 108 VAL A CA 1
ATOM 875 C C . VAL A 1 108 ? 22.153 8.280 -15.190 1.00 94.44 108 VAL A C 1
ATOM 877 O O . VAL A 1 108 ? 21.999 9.197 -15.985 1.00 94.44 108 VAL A O 1
ATOM 880 N N . THR A 1 109 ? 22.679 7.102 -15.523 1.00 95.38 109 THR A N 1
ATOM 881 C CA . THR A 1 109 ? 23.192 6.777 -16.851 1.00 95.38 109 THR A CA 1
ATOM 882 C C . THR A 1 109 ? 22.115 6.202 -17.763 1.00 95.38 109 THR A C 1
ATOM 884 O O . THR A 1 109 ? 21.175 5.512 -17.339 1.00 95.38 109 THR A O 1
ATOM 887 N N . THR A 1 110 ? 22.262 6.481 -19.053 1.00 95.75 110 THR A N 1
ATOM 888 C CA . THR A 1 110 ? 21.450 5.876 -20.105 1.00 95.75 110 THR A CA 1
ATOM 889 C C . THR A 1 110 ? 21.960 4.480 -20.459 1.00 95.75 110 THR A C 1
ATOM 891 O O . THR A 1 110 ? 23.131 4.146 -20.291 1.00 95.75 110 THR A O 1
ATOM 894 N N . LYS A 1 111 ? 21.092 3.656 -21.065 1.00 95.38 111 LYS A N 1
ATOM 895 C CA . LYS A 1 111 ? 21.493 2.328 -21.566 1.00 95.38 111 LYS A CA 1
ATOM 896 C C . LYS A 1 111 ? 22.630 2.400 -22.594 1.00 95.38 111 LYS A C 1
ATOM 898 O O . LYS A 1 111 ? 23.346 1.420 -22.766 1.00 95.38 111 LYS A O 1
ATOM 903 N N . ALA A 1 112 ? 22.750 3.508 -23.329 1.00 95.88 112 ALA A N 1
ATOM 904 C CA . ALA A 1 112 ? 23.811 3.696 -24.312 1.00 95.88 112 ALA A CA 1
ATOM 905 C C . ALA A 1 112 ? 25.147 4.016 -23.633 1.00 95.88 112 ALA A C 1
ATOM 907 O O . ALA A 1 112 ? 26.163 3.444 -24.012 1.00 95.88 112 ALA A O 1
ATOM 908 N N . GLU A 1 113 ? 25.141 4.878 -22.617 1.00 96.56 113 GLU A N 1
ATOM 909 C CA . GLU A 1 113 ? 26.320 5.173 -21.794 1.00 96.56 113 GLU A CA 1
ATOM 910 C C . GLU A 1 113 ? 26.817 3.924 -21.074 1.00 96.56 113 GLU A C 1
ATOM 912 O O . GLU A 1 113 ? 27.989 3.599 -21.210 1.00 96.56 113 GLU A O 1
ATOM 917 N N . ASP A 1 114 ? 25.925 3.154 -20.440 1.00 95.88 114 ASP A N 1
ATOM 918 C CA . ASP A 1 114 ? 26.288 1.888 -19.787 1.00 95.88 114 ASP A CA 1
ATOM 919 C C . ASP A 1 114 ? 26.998 0.941 -20.772 1.00 95.88 114 ASP A C 1
ATOM 921 O O . ASP A 1 114 ? 28.034 0.351 -20.463 1.00 95.88 114 ASP A O 1
ATOM 925 N N . LYS A 1 115 ? 26.473 0.827 -22.001 1.00 96.19 115 LYS A N 1
ATOM 926 C CA . LYS A 1 115 ? 27.100 0.029 -23.065 1.00 96.19 115 LYS A CA 1
ATOM 927 C C . LYS A 1 115 ? 28.475 0.570 -23.448 1.00 96.19 115 LYS A C 1
ATOM 929 O O . LYS A 1 115 ? 29.396 -0.224 -23.621 1.00 96.19 115 LYS A O 1
ATOM 934 N N . ARG A 1 116 ? 28.629 1.892 -23.579 1.00 95.69 116 ARG A N 1
ATOM 935 C CA . ARG A 1 116 ? 29.926 2.518 -23.883 1.00 95.69 116 ARG A CA 1
ATOM 936 C C . ARG A 1 116 ? 30.929 2.261 -22.763 1.00 95.69 116 ARG A C 1
ATOM 938 O O . ARG A 1 116 ? 32.034 1.829 -23.066 1.00 95.69 116 ARG A O 1
ATOM 945 N N . SER A 1 117 ? 30.537 2.427 -21.502 1.00 93.81 117 SER A N 1
ATOM 946 C CA . SER A 1 117 ? 31.389 2.143 -20.343 1.00 93.81 117 SER A CA 1
ATOM 947 C C . SER A 1 117 ? 31.862 0.689 -20.319 1.00 93.81 117 SER A C 1
ATOM 949 O O . SER A 1 117 ? 33.039 0.443 -20.078 1.00 93.81 117 SER A O 1
ATOM 951 N N . ILE A 1 118 ? 30.983 -0.271 -20.639 1.00 95.62 118 ILE A N 1
ATOM 952 C CA . ILE A 1 118 ? 31.349 -1.696 -20.751 1.00 95.62 118 ILE A CA 1
ATOM 953 C C . ILE A 1 118 ? 32.334 -1.945 -21.904 1.00 95.62 118 ILE A C 1
ATOM 955 O O . ILE A 1 118 ? 33.213 -2.793 -21.792 1.00 95.62 118 ILE A O 1
ATOM 959 N N . VAL A 1 119 ? 32.176 -1.261 -23.039 1.00 95.56 119 VAL A N 1
ATOM 960 C CA . VAL A 1 119 ? 33.076 -1.425 -24.192 1.00 95.56 119 VAL A CA 1
ATOM 961 C C . VAL A 1 119 ? 34.454 -0.831 -23.906 1.00 95.56 119 VAL A C 1
ATOM 963 O O . VAL A 1 119 ? 35.453 -1.465 -24.229 1.00 95.56 119 VAL A O 1
ATOM 966 N N . ILE A 1 120 ? 34.505 0.357 -23.298 1.00 95.75 120 ILE A N 1
ATOM 967 C CA . ILE A 1 120 ? 35.757 1.024 -22.918 1.00 95.75 120 ILE A CA 1
ATOM 968 C C . ILE A 1 120 ? 36.523 0.149 -21.920 1.00 95.75 120 ILE A C 1
ATOM 970 O O . ILE A 1 120 ? 37.655 -0.229 -22.193 1.00 95.75 120 ILE A O 1
ATOM 974 N N . SER A 1 121 ? 35.867 -0.311 -20.848 1.00 94.19 121 SER A N 1
ATOM 975 C CA . SER A 1 121 ? 36.524 -1.141 -19.828 1.00 94.19 121 SER A CA 1
ATOM 976 C C . SER A 1 121 ? 37.066 -2.475 -20.346 1.00 94.19 121 SER A C 1
ATOM 978 O O . SER A 1 121 ? 37.996 -3.025 -19.765 1.00 94.19 121 SER A O 1
ATOM 980 N N . LYS A 1 122 ? 36.486 -3.020 -21.423 1.00 92.88 122 LYS A N 1
ATOM 981 C CA . LYS A 1 122 ? 36.977 -4.239 -22.082 1.00 92.88 122 LYS A CA 1
ATOM 982 C C . LYS A 1 122 ? 38.157 -3.997 -23.017 1.00 92.88 122 LYS A C 1
ATOM 984 O O . LYS A 1 122 ? 38.882 -4.948 -23.273 1.00 92.88 122 LYS A O 1
ATOM 989 N N . ARG A 1 123 ? 38.291 -2.792 -23.580 1.00 89.69 123 ARG A N 1
ATOM 990 C CA . ARG A 1 123 ? 39.436 -2.428 -24.429 1.00 89.69 123 ARG A CA 1
ATOM 991 C C . ARG A 1 123 ? 40.663 -2.079 -23.604 1.00 89.69 123 ARG A C 1
ATOM 993 O O . ARG A 1 123 ? 41.761 -2.394 -24.033 1.00 89.69 123 ARG A O 1
ATOM 1000 N N . ASP A 1 124 ? 40.458 -1.470 -22.442 1.00 80.88 124 ASP A N 1
ATOM 1001 C CA . ASP A 1 124 ? 41.534 -1.038 -21.544 1.00 80.88 124 ASP A CA 1
ATOM 1002 C C . ASP A 1 124 ? 42.049 -2.183 -20.638 1.00 80.88 124 ASP A C 1
ATOM 1004 O O . ASP A 1 124 ? 42.558 -1.931 -19.546 1.00 80.88 124 ASP A O 1
ATOM 1008 N N . ARG A 1 125 ? 41.873 -3.444 -21.058 1.00 59.78 125 ARG A N 1
ATOM 1009 C CA . ARG A 1 125 ? 42.232 -4.661 -20.317 1.00 59.78 125 ARG A CA 1
ATOM 1010 C C . ARG A 1 125 ? 43.245 -5.482 -21.097 1.00 59.78 125 ARG A C 1
ATOM 1012 O O . ARG A 1 125 ? 44.166 -6.005 -20.436 1.00 59.78 125 ARG A O 1
#

Sequence (125 aa):
MSGQASVQKQKKTNHSWIIHFNFLAFESLHTKILINLNCVQTTAKMARKKQLSKETKVQICTLKKEGNTEGEIAKHLKVFNKGVHYTVKRIEEPGSYDDRKRHGRKRVTTKAEDKRSIVISKRDR

Radius of gyration: 38.55 Å; chains: 1; bounding box: 100×38×109 Å

InterPro domains:
  IPR009057 Homedomain-like superfamily [SSF46689] (46-119)
  IPR036388 Winged helix-like DNA-binding domain superfamily [G3DSA:1.10.10.10] (44-98)